Protein AF-A0AAV1EL71-F1 (afdb_monomer_lite)

Foldseek 3Di:
DDPPPPPPPPPDAQDFQALVNLLVLLLVLVVVQDPVLVVCVVVVNQDPVNVVSVVSSLVVVLVRRLVSRLVSQVVVCVVPVHQDLADDLVVLLSRCPQVLVSNVVSNCVSVVHPDDDRPCSVVSSSVSSVSSRVSNNVVSNVVVVPPDDDDDDDDDDD

Organism: Xyrichtys novacula (NCBI:txid13765)

Secondary structure (DSSP, 8-state):
---------------PPPHHHHHHHHHHHHHH--HHHHHHHHTT---HHHHHHHHHHHHHHHHHHHHHHHHHHHHHHHHHT-------HHHHHHHHTTHHHHHHHHHHHHHT--PPP-TTHHHHHHHHHHHHHHHHHHHHHHHHTTS------PPPP-

pLDDT: mean 76.29, std 15.47, range [35.91, 91.94]

Sequence (158 aa):
MSLNSTPQRVEQKFQLASKETLKPVIREVLERLTAQNWNRLETGFIDPETASLVTDLCVTIVEVLAESLYESLSRRFKKRKGSATSVCKEDVHECLGNMGEVITQTVAEIQGVGDIHYLQCEQMTDVMVTAVTEKVNSRLSKTSDTDVTEEHKPLPPI

Radius of gyration: 21.51 Å; chains: 1; bounding box: 81×28×67 Å

Structure (mmCIF, N/CA/C/O backbone):
data_AF-A0AAV1EL71-F1
#
_entry.id   AF-A0AAV1EL71-F1
#
loop_
_atom_site.group_PDB
_atom_site.id
_atom_site.type_symbol
_atom_site.label_atom_id
_atom_site.label_alt_id
_atom_site.label_comp_id
_atom_site.label_asym_id
_atom_site.label_entity_id
_atom_site.label_seq_id
_atom_site.pdbx_PDB_ins_code
_atom_site.Cartn_x
_atom_site.Cartn_y
_atom_site.Cartn_z
_atom_site.occupancy
_atom_site.B_iso_or_equiv
_atom_site.auth_seq_id
_atom_site.auth_comp_id
_atom_site.auth_asym_id
_atom_site.auth_atom_id
_atom_site.pdbx_PDB_model_num
ATOM 1 N N . MET A 1 1 ? 10.760 15.432 -46.519 1.00 41.75 1 MET A N 1
ATOM 2 C CA . MET A 1 1 ? 11.356 14.367 -45.687 1.00 41.75 1 MET A CA 1
ATOM 3 C C . MET A 1 1 ? 11.034 14.697 -44.241 1.00 41.75 1 MET A C 1
ATOM 5 O O . MET A 1 1 ? 11.644 15.606 -43.702 1.00 41.75 1 MET A O 1
ATOM 9 N N . SER A 1 2 ? 10.043 14.030 -43.652 1.00 35.91 2 SER A N 1
ATOM 10 C CA . SER A 1 2 ? 9.694 14.199 -42.237 1.00 35.91 2 SER A CA 1
ATOM 11 C C . SER A 1 2 ? 9.631 12.814 -41.612 1.00 35.91 2 SER A C 1
ATOM 13 O O . SER A 1 2 ? 8.681 12.072 -41.837 1.00 35.91 2 SER A O 1
ATOM 15 N N . LEU A 1 3 ? 10.686 12.446 -40.888 1.00 42.00 3 LEU A N 1
ATOM 16 C CA . LEU A 1 3 ? 10.705 11.271 -40.024 1.00 42.00 3 LEU A CA 1
ATOM 17 C C . LEU A 1 3 ? 10.148 11.702 -38.665 1.00 42.00 3 LEU A C 1
ATOM 19 O O . LEU A 1 3 ? 10.899 12.077 -37.771 1.00 42.00 3 LEU A O 1
ATOM 23 N N . ASN A 1 4 ? 8.822 11.678 -38.523 1.00 39.41 4 ASN A N 1
ATOM 24 C CA . ASN A 1 4 ? 8.193 11.669 -37.204 1.00 39.41 4 ASN A CA 1
ATOM 25 C C . ASN A 1 4 ? 8.316 10.251 -36.644 1.00 39.41 4 ASN A C 1
ATOM 27 O O . ASN A 1 4 ? 7.408 9.433 -36.769 1.00 39.41 4 ASN A O 1
ATOM 31 N N . SER A 1 5 ? 9.468 9.952 -36.052 1.00 39.94 5 SER A N 1
ATOM 32 C CA . SER A 1 5 ? 9.635 8.769 -35.215 1.00 39.94 5 SER A CA 1
ATOM 33 C C . SER A 1 5 ? 9.123 9.102 -33.820 1.00 39.94 5 SER A C 1
ATOM 35 O O . SER A 1 5 ? 9.896 9.425 -32.921 1.00 39.94 5 SER A O 1
ATOM 37 N N . THR A 1 6 ? 7.805 9.058 -33.639 1.00 36.56 6 THR A N 1
ATOM 38 C CA . THR A 1 6 ? 7.215 8.976 -32.303 1.00 36.56 6 THR A CA 1
ATOM 39 C C . THR A 1 6 ? 7.740 7.683 -31.673 1.00 36.56 6 THR A C 1
ATOM 41 O O . THR A 1 6 ? 7.536 6.618 -32.265 1.00 36.56 6 THR A O 1
ATOM 44 N N . PRO A 1 7 ? 8.439 7.707 -30.525 1.00 40.09 7 PRO A N 1
ATOM 45 C CA . PRO A 1 7 ? 8.779 6.468 -29.852 1.00 40.09 7 PRO A CA 1
ATOM 46 C C . PRO A 1 7 ? 7.463 5.797 -29.458 1.00 40.09 7 PRO A C 1
ATOM 48 O O . PRO A 1 7 ? 6.699 6.330 -28.655 1.00 40.09 7 PRO A O 1
ATOM 51 N N . GLN A 1 8 ? 7.171 4.645 -30.067 1.00 36.72 8 GLN A N 1
ATOM 52 C CA . GLN A 1 8 ? 6.112 3.751 -29.618 1.00 36.72 8 GLN A CA 1
ATOM 53 C C . GLN A 1 8 ? 6.430 3.374 -28.170 1.00 36.72 8 GLN A C 1
ATOM 55 O O . GLN A 1 8 ? 7.238 2.480 -27.905 1.00 36.72 8 GLN A O 1
ATOM 60 N N . ARG A 1 9 ? 5.815 4.084 -27.221 1.00 38.75 9 ARG A N 1
ATOM 61 C CA . ARG A 1 9 ? 5.711 3.662 -25.829 1.00 38.75 9 ARG A CA 1
ATOM 62 C C . ARG A 1 9 ? 4.846 2.411 -25.870 1.00 38.75 9 ARG A C 1
ATOM 64 O O . ARG A 1 9 ? 3.626 2.482 -25.896 1.00 38.75 9 ARG A O 1
ATOM 71 N N . VAL A 1 10 ? 5.491 1.260 -26.038 1.00 42.34 10 VAL A N 1
ATOM 72 C CA . VAL A 1 10 ? 4.823 -0.030 -25.930 1.00 42.34 10 VAL A CA 1
ATOM 73 C C . VAL A 1 10 ? 4.246 -0.063 -24.518 1.00 42.34 10 VAL A C 1
ATOM 75 O O . VAL A 1 10 ? 5.024 -0.163 -23.567 1.00 42.34 10 VAL A O 1
ATOM 78 N N . GLU A 1 11 ? 2.923 0.070 -24.398 1.00 40.97 11 GLU A N 1
ATOM 79 C CA . GLU A 1 11 ? 2.146 -0.185 -23.180 1.00 40.97 11 GLU A CA 1
ATOM 80 C C . GLU A 1 11 ? 2.448 -1.620 -22.734 1.00 40.97 11 GLU A C 1
ATOM 82 O O . GLU A 1 11 ? 1.825 -2.598 -23.148 1.00 40.97 11 GLU A O 1
ATOM 87 N N . GLN A 1 12 ? 3.518 -1.782 -21.965 1.00 50.69 12 GLN A N 1
ATOM 88 C CA . GLN A 1 12 ? 3.972 -3.072 -21.476 1.00 50.69 12 GLN A CA 1
ATOM 89 C C . GLN A 1 12 ? 3.584 -3.146 -20.012 1.00 50.69 12 GLN A C 1
ATOM 91 O O . GLN A 1 12 ? 4.287 -2.622 -19.152 1.00 50.69 12 GLN A O 1
ATOM 96 N N . LYS A 1 13 ? 2.438 -3.793 -19.774 1.00 58.47 13 LYS A N 1
ATOM 97 C CA . LYS A 1 13 ? 1.832 -3.983 -18.455 1.00 58.47 13 LYS A CA 1
ATOM 98 C C . LYS A 1 13 ? 2.833 -4.620 -17.490 1.00 58.47 13 LYS A C 1
ATOM 100 O O . LYS A 1 13 ? 3.329 -5.723 -17.736 1.00 58.47 13 LYS A O 1
ATOM 105 N N . PHE A 1 14 ? 3.122 -3.921 -16.401 1.00 65.50 14 PHE A N 1
ATOM 106 C CA . PHE A 1 14 ? 3.871 -4.456 -15.272 1.00 65.50 14 PHE A CA 1
ATOM 107 C C . PHE A 1 14 ? 3.000 -5.467 -14.517 1.00 65.50 14 PHE A C 1
ATOM 109 O O . PHE A 1 14 ? 1.784 -5.302 -14.438 1.00 65.50 14 PHE A O 1
ATOM 116 N N . GLN A 1 15 ? 3.605 -6.533 -13.987 1.00 67.19 15 GLN A N 1
ATOM 117 C CA . GLN A 1 15 ? 2.894 -7.460 -13.105 1.00 67.19 15 GLN A CA 1
ATOM 118 C C . GLN A 1 15 ? 3.062 -6.965 -11.674 1.00 67.19 15 GLN A C 1
ATOM 120 O O . GLN A 1 15 ? 4.051 -7.293 -11.021 1.00 67.19 15 GLN A O 1
ATOM 125 N N . LEU A 1 16 ? 2.127 -6.124 -11.236 1.00 75.06 16 LEU A N 1
ATOM 126 C CA . LEU A 1 16 ? 2.085 -5.638 -9.862 1.00 75.06 16 LEU A CA 1
ATOM 127 C C . LEU A 1 16 ? 1.435 -6.652 -8.917 1.00 75.06 16 LEU A C 1
ATOM 129 O O . LEU A 1 16 ? 0.726 -7.563 -9.356 1.00 75.06 16 LEU A O 1
ATOM 133 N N . ALA A 1 17 ? 1.643 -6.447 -7.613 1.00 76.62 17 ALA A N 1
ATOM 134 C CA . ALA A 1 17 ? 0.974 -7.210 -6.575 1.00 76.62 17 ALA A CA 1
ATOM 135 C C . ALA A 1 17 ? -0.542 -7.123 -6.780 1.00 76.62 17 ALA A C 1
ATOM 137 O O . ALA A 1 17 ? -1.109 -6.045 -6.961 1.00 76.62 17 ALA A O 1
ATOM 138 N N . SER A 1 18 ? -1.182 -8.286 -6.794 1.00 80.56 18 SER A N 1
ATOM 139 C CA . SER A 1 18 ? -2.620 -8.387 -7.004 1.00 80.56 18 SER A CA 1
ATOM 140 C C . SER A 1 18 ? -3.372 -8.231 -5.686 1.00 80.56 18 SER A C 1
ATOM 142 O O . SER A 1 18 ? -2.794 -8.356 -4.604 1.00 80.56 18 SER A O 1
ATOM 144 N N . LYS A 1 19 ? -4.693 -8.070 -5.780 1.00 82.75 19 LYS A N 1
ATOM 145 C CA . LYS A 1 19 ? -5.607 -8.197 -4.641 1.00 82.75 19 LYS A CA 1
ATOM 146 C C . LYS A 1 19 ? -5.310 -9.436 -3.783 1.00 82.75 19 LYS A C 1
ATOM 148 O O . LYS A 1 19 ? -5.211 -9.328 -2.567 1.00 82.75 19 LYS A O 1
ATOM 153 N N . GLU A 1 20 ? -5.091 -10.590 -4.414 1.00 85.56 20 GLU A N 1
ATOM 154 C CA . GLU A 1 20 ? -4.795 -11.853 -3.719 1.00 85.56 20 GLU A CA 1
ATOM 155 C C . GLU A 1 20 ? -3.451 -11.829 -2.983 1.00 85.56 20 GLU A C 1
ATOM 157 O O . GLU A 1 20 ? -3.281 -12.498 -1.967 1.00 85.56 20 GLU A O 1
ATOM 162 N N . THR A 1 21 ? -2.500 -11.026 -3.462 1.00 84.69 21 THR A N 1
ATOM 163 C CA . THR A 1 21 ? -1.200 -10.824 -2.812 1.00 84.69 21 THR A CA 1
ATOM 164 C C . THR A 1 21 ? -1.316 -9.895 -1.603 1.00 84.69 21 THR A C 1
ATOM 166 O O . THR A 1 21 ? -0.658 -10.119 -0.591 1.00 84.69 21 THR A O 1
ATOM 169 N N . LEU A 1 22 ? -2.163 -8.866 -1.690 1.00 86.75 22 LEU A N 1
ATOM 170 C CA . LEU A 1 22 ? -2.355 -7.879 -0.623 1.00 86.75 22 LEU A CA 1
ATOM 171 C C . LEU A 1 22 ? -3.283 -8.376 0.491 1.00 86.75 22 LEU A C 1
ATOM 173 O O . LEU A 1 22 ? -3.105 -8.011 1.649 1.00 86.75 22 LEU A O 1
ATOM 177 N N . LYS A 1 23 ? -4.252 -9.236 0.168 1.00 88.56 23 LYS A N 1
ATOM 178 C CA . LYS A 1 23 ? -5.239 -9.773 1.113 1.00 88.56 23 LYS A CA 1
ATOM 179 C C . LYS A 1 23 ? -4.647 -10.383 2.393 1.00 88.56 23 LYS A C 1
ATOM 181 O O . LYS A 1 23 ? -5.127 -10.006 3.460 1.00 88.56 23 LYS A O 1
ATOM 186 N N . PRO A 1 24 ? -3.649 -11.291 2.352 1.00 89.00 24 PRO A N 1
ATOM 187 C CA . PRO A 1 24 ? -3.074 -11.847 3.579 1.00 89.00 24 PRO A CA 1
ATOM 188 C C . PRO A 1 24 ? -2.360 -10.785 4.426 1.00 89.00 24 PRO A C 1
ATOM 190 O O . PRO A 1 24 ? -2.521 -10.786 5.639 1.00 89.00 24 PRO A O 1
ATOM 193 N N . VAL A 1 25 ? -1.657 -9.844 3.790 1.00 87.31 25 VAL A N 1
ATOM 194 C CA . VAL A 1 25 ? -0.938 -8.747 4.463 1.00 87.31 25 VAL A CA 1
ATOM 195 C C . VAL A 1 25 ? -1.904 -7.810 5.179 1.00 87.31 25 VAL A C 1
ATOM 197 O O . VAL A 1 25 ? -1.721 -7.478 6.347 1.00 87.31 25 VAL A O 1
ATOM 200 N N . ILE A 1 26 ? -2.967 -7.408 4.482 1.00 88.31 26 ILE A N 1
ATOM 201 C CA . ILE A 1 26 ? -4.004 -6.553 5.053 1.00 88.31 26 ILE A CA 1
ATOM 202 C C . ILE A 1 26 ? -4.700 -7.288 6.201 1.00 88.31 26 ILE A C 1
ATOM 204 O O . ILE A 1 26 ? -4.873 -6.716 7.273 1.00 88.31 26 ILE A O 1
ATOM 208 N N . ARG A 1 27 ? -5.051 -8.567 6.015 1.00 90.12 27 ARG A N 1
ATOM 209 C CA . ARG A 1 27 ? -5.701 -9.374 7.054 1.00 90.12 27 ARG A CA 1
ATOM 210 C C . ARG A 1 27 ? -4.860 -9.465 8.325 1.00 90.12 27 ARG A C 1
ATOM 212 O O . ARG A 1 27 ? -5.407 -9.247 9.397 1.00 90.12 27 ARG A O 1
ATOM 219 N N . GLU A 1 28 ? -3.566 -9.742 8.205 1.00 88.12 28 GLU A N 1
ATOM 220 C CA . GLU A 1 28 ? -2.668 -9.878 9.356 1.00 88.12 28 GLU A CA 1
ATOM 221 C C . GLU A 1 28 ? -2.685 -8.629 10.248 1.00 88.12 28 GLU A C 1
ATOM 223 O O . GLU A 1 28 ? -2.781 -8.730 11.471 1.00 88.12 28 GLU A O 1
ATOM 228 N N . VAL A 1 29 ? -2.649 -7.432 9.656 1.00 83.94 29 VAL A N 1
ATOM 229 C CA . VAL A 1 29 ? -2.696 -6.201 10.455 1.00 83.94 29 VAL A CA 1
ATOM 230 C C . VAL A 1 29 ? -4.091 -5.934 11.011 1.00 83.94 29 VAL A C 1
ATOM 232 O O . VAL A 1 29 ? -4.215 -5.513 12.161 1.00 83.94 29 VAL A O 1
ATOM 235 N N . LEU A 1 30 ? -5.146 -6.218 10.241 1.00 85.56 30 LEU A N 1
ATOM 236 C CA . LEU A 1 30 ? -6.520 -6.089 10.731 1.00 85.56 30 LEU A CA 1
ATOM 237 C C . LEU A 1 30 ? -6.784 -7.002 11.941 1.00 85.56 30 LEU A C 1
ATOM 239 O O . LEU A 1 30 ? -7.480 -6.590 12.865 1.00 85.56 30 LEU A O 1
ATOM 243 N N . GLU A 1 31 ? -6.190 -8.198 11.974 1.00 88.19 31 GLU A N 1
ATOM 244 C CA . GLU A 1 31 ? -6.263 -9.136 13.105 1.00 88.19 31 GLU A CA 1
ATOM 245 C C . GLU A 1 31 ? -5.494 -8.644 14.345 1.00 88.19 31 GLU A C 1
ATOM 247 O O . GLU A 1 31 ? -5.849 -8.998 15.470 1.00 88.19 31 GLU A O 1
ATOM 252 N N . ARG A 1 32 ? -4.472 -7.796 14.166 1.00 86.62 32 ARG A N 1
ATOM 253 C CA . ARG A 1 32 ? -3.716 -7.169 15.267 1.00 86.62 32 ARG A CA 1
ATOM 254 C C . ARG A 1 32 ? -4.452 -5.987 15.908 1.00 86.62 32 ARG A C 1
ATOM 256 O O . ARG A 1 32 ? -4.073 -5.570 17.001 1.00 86.62 32 ARG A O 1
ATOM 263 N N . LEU A 1 33 ? -5.478 -5.433 15.258 1.00 85.31 33 LEU A N 1
ATOM 264 C CA . LEU A 1 33 ? -6.246 -4.303 15.783 1.00 85.31 33 LEU A CA 1
ATOM 265 C C . LEU A 1 33 ? -7.297 -4.772 16.796 1.00 85.31 33 LEU A C 1
ATOM 267 O O . LEU A 1 33 ? -8.207 -5.537 16.478 1.00 85.31 33 LEU A O 1
ATOM 271 N N . THR A 1 34 ? -7.216 -4.256 18.023 1.00 86.38 34 THR A N 1
ATOM 272 C CA . THR A 1 34 ? -8.229 -4.514 19.056 1.00 86.38 34 THR A CA 1
ATOM 273 C C . THR A 1 34 ? -9.503 -3.704 18.803 1.00 86.38 34 THR A C 1
ATOM 275 O O . THR A 1 34 ? -9.485 -2.683 18.115 1.00 86.38 34 THR A O 1
ATOM 278 N N . ALA A 1 35 ? -10.619 -4.087 19.436 1.00 85.00 35 ALA A N 1
ATOM 279 C CA . ALA A 1 35 ? -11.858 -3.298 19.407 1.00 85.00 35 ALA A CA 1
ATOM 280 C C . ALA A 1 35 ? -11.647 -1.843 19.876 1.00 85.00 35 ALA A C 1
ATOM 282 O O . ALA A 1 35 ? -12.301 -0.923 19.388 1.00 85.00 35 ALA A O 1
ATOM 283 N N . GLN A 1 36 ? -10.700 -1.624 20.794 1.00 85.44 36 GLN A N 1
ATOM 284 C CA . GLN A 1 36 ? -10.333 -0.290 21.245 1.00 85.44 36 GLN A CA 1
ATOM 285 C C . GLN A 1 36 ? -9.590 0.498 20.156 1.00 85.44 36 GLN A C 1
ATOM 287 O O . GLN A 1 36 ? -9.857 1.688 20.004 1.00 85.44 36 GLN A O 1
ATOM 292 N N . ASN A 1 37 ? -8.699 -0.140 19.387 1.00 87.19 37 ASN A N 1
ATOM 293 C CA . ASN A 1 37 ? -8.050 0.503 18.240 1.00 87.19 37 ASN A CA 1
ATOM 294 C C . ASN A 1 37 ? -9.079 0.860 17.158 1.00 87.19 37 ASN A C 1
ATOM 296 O O . ASN A 1 37 ? -9.036 1.959 16.615 1.00 87.19 37 ASN A O 1
ATOM 300 N N . TRP A 1 38 ? -10.050 -0.019 16.899 1.00 84.88 38 TRP A N 1
ATOM 301 C CA . TRP A 1 38 ? -11.132 0.244 15.945 1.00 84.88 38 TRP A CA 1
ATOM 302 C C . TRP A 1 38 ? -11.993 1.447 16.335 1.00 84.88 38 TRP A C 1
ATOM 304 O O . TRP A 1 38 ? -12.186 2.346 15.523 1.00 84.88 38 TRP A O 1
ATOM 314 N N . ASN A 1 39 ? -12.436 1.514 17.592 1.00 84.56 39 ASN A N 1
ATOM 315 C CA . ASN A 1 39 ? -13.216 2.649 18.099 1.00 84.56 39 ASN A CA 1
ATOM 316 C C . ASN A 1 39 ? -12.432 3.975 17.991 1.00 84.56 39 ASN A C 1
ATOM 318 O O . ASN A 1 39 ? -12.965 5.022 17.628 1.00 84.56 39 ASN A O 1
ATOM 322 N N . ARG A 1 40 ? -11.123 3.927 18.243 1.00 83.88 40 ARG A N 1
ATOM 323 C CA . ARG A 1 40 ? -10.216 5.075 18.103 1.00 83.88 40 ARG A CA 1
ATOM 324 C C . ARG A 1 40 ? -10.087 5.559 16.660 1.00 83.88 40 AR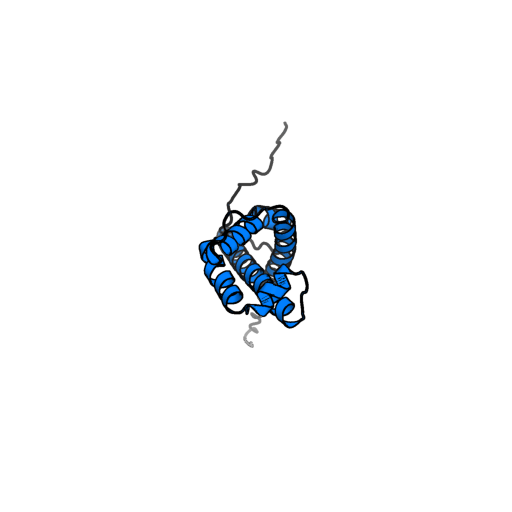G A C 1
ATOM 326 O O . ARG A 1 40 ? -10.174 6.760 16.413 1.00 83.88 40 ARG A O 1
ATOM 333 N N . LEU A 1 41 ? -9.940 4.633 15.712 1.00 82.62 41 LEU A N 1
ATOM 334 C CA . LEU A 1 41 ? -9.937 4.951 14.282 1.00 82.62 41 LEU A CA 1
ATOM 335 C C . LEU A 1 41 ? -11.263 5.590 13.852 1.00 82.62 41 LEU A C 1
ATOM 337 O O . LEU A 1 41 ? -11.252 6.607 13.165 1.00 82.62 41 LEU A O 1
ATOM 341 N N . GLU A 1 42 ? -12.392 5.045 14.307 1.00 82.00 42 GLU A N 1
ATOM 342 C CA . GLU A 1 42 ? -13.733 5.550 13.986 1.00 82.00 42 GLU A CA 1
ATOM 343 C C . GLU A 1 42 ? -13.987 6.958 14.552 1.00 82.00 42 GLU A C 1
ATOM 345 O O . GLU A 1 42 ? -14.587 7.806 13.895 1.00 82.00 42 GLU A O 1
ATOM 350 N N . THR A 1 43 ? -13.481 7.238 15.755 1.00 85.38 43 THR A N 1
ATOM 351 C CA . THR A 1 43 ? -13.613 8.548 16.419 1.00 85.38 43 THR A CA 1
ATOM 352 C C . THR A 1 43 ? -12.568 9.576 15.971 1.00 85.38 43 THR A C 1
ATOM 354 O O . THR A 1 43 ? -12.602 10.721 16.424 1.00 85.38 43 THR A O 1
ATOM 357 N N . GLY A 1 44 ? -11.637 9.194 15.089 1.00 80.06 44 GLY A N 1
ATOM 358 C CA . GLY A 1 44 ? -10.549 10.052 14.612 1.00 80.06 44 GLY A CA 1
ATOM 359 C C . GLY A 1 44 ? -9.457 10.330 15.653 1.00 80.06 44 GLY A C 1
ATOM 360 O O . GLY A 1 44 ? -8.598 11.184 15.426 1.00 80.06 44 GLY A O 1
ATOM 361 N N . PHE A 1 45 ? -9.462 9.629 16.790 1.00 84.62 45 PHE A N 1
ATOM 362 C CA . PHE A 1 45 ? -8.437 9.757 17.824 1.00 84.62 45 PHE A CA 1
ATOM 363 C C . PHE A 1 45 ? -7.366 8.681 17.646 1.00 84.62 45 PHE A C 1
ATOM 365 O O . PHE A 1 45 ? -7.524 7.551 18.098 1.00 84.62 45 PHE A O 1
ATOM 372 N N . ILE A 1 46 ? -6.247 9.033 17.014 1.00 84.38 46 ILE A N 1
ATOM 373 C CA . ILE A 1 46 ? -5.148 8.094 16.769 1.00 84.38 46 ILE A CA 1
ATOM 374 C C . ILE A 1 46 ? -4.096 8.243 17.873 1.00 84.38 46 ILE A C 1
ATOM 376 O O . ILE A 1 46 ? -3.393 9.250 17.944 1.00 84.38 46 ILE A O 1
ATOM 380 N N . ASP A 1 47 ? -3.983 7.239 18.740 1.00 86.62 47 ASP A N 1
ATOM 381 C CA . ASP A 1 47 ? -2.909 7.165 19.732 1.00 86.62 47 ASP A CA 1
ATOM 382 C C . ASP A 1 47 ? -1.636 6.527 19.144 1.00 86.62 47 ASP A C 1
ATOM 384 O O . ASP A 1 47 ? -1.681 5.976 18.043 1.00 86.62 47 ASP A O 1
ATOM 388 N N . PRO A 1 48 ? -0.487 6.578 19.844 1.00 90.50 48 PRO A N 1
ATOM 389 C CA . PRO A 1 48 ? 0.767 6.055 19.305 1.00 90.50 48 PRO A CA 1
ATOM 390 C C . PRO A 1 48 ? 0.722 4.568 18.928 1.00 90.50 48 PRO A C 1
ATOM 392 O O . PRO A 1 48 ? 1.336 4.170 17.942 1.00 90.50 48 PRO A O 1
ATOM 395 N N . GLU A 1 49 ? -0.013 3.748 19.681 1.00 88.25 49 GLU A N 1
ATOM 396 C CA . GLU A 1 49 ? -0.140 2.312 19.413 1.00 88.25 49 GLU A CA 1
ATOM 397 C C . GLU A 1 49 ? -0.952 2.048 18.138 1.00 88.25 49 GLU A C 1
ATOM 399 O O . GLU A 1 49 ? -0.499 1.336 17.241 1.00 88.25 49 GLU A O 1
ATOM 404 N N . THR A 1 50 ? -2.117 2.688 18.008 1.00 86.19 50 THR A N 1
ATOM 405 C CA . THR A 1 50 ? -2.961 2.600 16.809 1.00 86.19 50 THR A CA 1
ATOM 406 C C . THR A 1 50 ? -2.236 3.180 15.594 1.00 86.19 50 THR A C 1
ATOM 408 O O . THR A 1 50 ? -2.263 2.580 14.521 1.00 86.19 50 THR A O 1
ATOM 411 N N . ALA A 1 51 ? -1.529 4.305 15.763 1.00 87.94 51 ALA A N 1
ATOM 412 C CA . ALA A 1 51 ? -0.692 4.894 14.720 1.00 87.94 51 ALA A CA 1
ATOM 413 C C . ALA A 1 51 ? 0.390 3.916 14.252 1.00 87.94 51 ALA A C 1
ATOM 415 O O . ALA A 1 51 ? 0.607 3.788 13.049 1.00 87.94 51 ALA A O 1
ATOM 416 N N . SER A 1 52 ? 1.043 3.208 15.180 1.00 89.06 52 SER A N 1
ATOM 417 C CA . SER A 1 52 ? 2.073 2.219 14.852 1.00 89.06 52 SER A CA 1
ATOM 418 C C . SER A 1 52 ? 1.505 1.074 14.020 1.00 89.06 52 SER A C 1
ATOM 420 O O . SER A 1 52 ? 2.090 0.734 13.000 1.00 89.06 52 SER A O 1
ATOM 422 N N . LEU A 1 53 ? 0.351 0.514 14.397 1.00 86.81 53 LEU A N 1
ATOM 423 C CA . LEU A 1 53 ? -0.270 -0.589 13.653 1.00 86.81 53 LEU A CA 1
ATOM 424 C C . LEU A 1 53 ? -0.690 -0.173 12.236 1.00 86.81 53 LEU A C 1
ATOM 426 O O . LEU A 1 53 ? -0.445 -0.900 11.276 1.00 86.81 53 LEU A O 1
ATOM 430 N N . VAL A 1 54 ? -1.281 1.014 12.083 1.00 85.00 54 VAL A N 1
ATOM 431 C CA . VAL A 1 54 ? -1.641 1.547 10.758 1.00 85.00 54 VAL A CA 1
ATOM 432 C C . VAL A 1 54 ? -0.392 1.852 9.929 1.00 85.00 54 VAL A C 1
ATOM 434 O O . VAL A 1 54 ? -0.361 1.576 8.731 1.00 85.00 54 VAL A O 1
ATOM 437 N N . THR A 1 55 ? 0.658 2.380 10.559 1.00 88.38 55 THR A N 1
ATOM 438 C CA . THR A 1 55 ? 1.937 2.640 9.888 1.00 88.38 55 THR A CA 1
ATOM 439 C C . THR A 1 55 ? 2.579 1.343 9.409 1.00 88.38 55 THR A C 1
ATOM 441 O O . THR A 1 55 ? 3.008 1.289 8.257 1.00 88.38 55 THR A O 1
ATOM 444 N N . ASP A 1 56 ? 2.587 0.294 10.237 1.00 87.94 56 ASP A N 1
ATOM 445 C CA . ASP A 1 56 ? 3.081 -1.035 9.864 1.00 87.94 56 ASP A CA 1
ATOM 446 C C . ASP A 1 56 ? 2.364 -1.536 8.603 1.00 87.94 56 ASP A C 1
ATOM 448 O O . ASP A 1 56 ? 3.027 -1.914 7.640 1.00 87.94 56 ASP A O 1
ATOM 452 N N . LEU A 1 57 ? 1.026 -1.450 8.554 1.00 87.62 57 LEU A N 1
ATOM 453 C CA . LEU A 1 57 ? 0.248 -1.833 7.369 1.00 87.62 57 LEU A CA 1
ATOM 454 C C . LEU A 1 57 ? 0.683 -1.067 6.118 1.00 87.62 57 LEU A C 1
ATOM 456 O O . LEU A 1 57 ? 0.950 -1.672 5.078 1.00 87.62 57 LEU A O 1
ATOM 460 N N . CYS A 1 58 ? 0.763 0.261 6.213 1.00 88.38 58 CYS A N 1
ATOM 461 C CA . CYS A 1 58 ? 1.168 1.111 5.097 1.00 88.38 58 CYS A CA 1
ATOM 462 C C . CYS A 1 58 ? 2.572 0.752 4.597 1.00 88.38 58 CYS A C 1
ATOM 464 O O . CYS A 1 58 ? 2.785 0.631 3.388 1.00 88.38 58 CYS A O 1
ATOM 466 N N . VAL A 1 59 ? 3.520 0.539 5.513 1.00 89.62 59 VAL A N 1
ATOM 467 C CA . VAL A 1 59 ? 4.891 0.143 5.176 1.00 89.62 59 VAL A CA 1
ATOM 468 C C . VAL A 1 59 ? 4.902 -1.222 4.496 1.00 89.62 59 VAL A C 1
ATOM 470 O O . VAL A 1 59 ? 5.491 -1.342 3.423 1.00 89.62 59 VAL A O 1
ATOM 473 N N . THR A 1 60 ? 4.218 -2.229 5.043 1.00 89.50 60 THR A N 1
ATOM 474 C CA . THR A 1 60 ? 4.202 -3.575 4.453 1.00 89.50 60 THR A CA 1
ATOM 475 C C . THR A 1 60 ? 3.571 -3.579 3.060 1.00 89.50 60 THR A C 1
ATOM 477 O O . THR A 1 60 ? 4.106 -4.209 2.148 1.00 89.50 60 THR A O 1
ATOM 480 N N . ILE A 1 61 ? 2.485 -2.831 2.841 1.00 88.94 61 ILE A N 1
ATOM 481 C CA . ILE A 1 61 ? 1.877 -2.697 1.509 1.00 88.94 61 ILE A CA 1
ATOM 482 C C . ILE A 1 61 ? 2.863 -2.055 0.521 1.00 88.94 61 ILE A C 1
ATOM 484 O O . ILE A 1 61 ? 3.044 -2.567 -0.587 1.00 88.94 61 ILE A O 1
ATOM 488 N N . VAL A 1 62 ? 3.519 -0.953 0.905 1.00 91.12 62 VAL A N 1
ATOM 489 C CA . VAL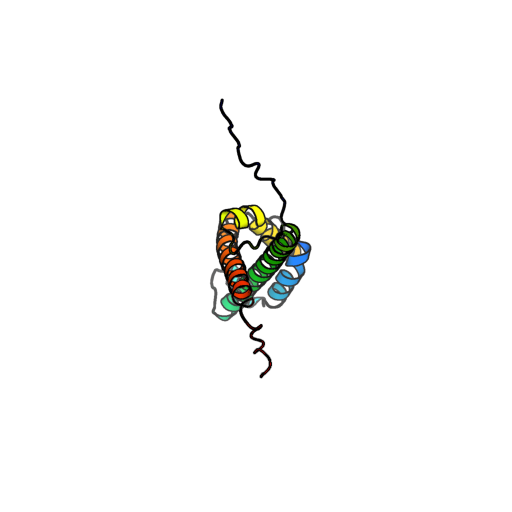 A 1 62 ? 4.531 -0.292 0.060 1.00 91.12 62 VAL A CA 1
ATOM 490 C C . VAL A 1 62 ? 5.672 -1.249 -0.268 1.00 91.12 62 VAL A C 1
ATOM 492 O O . VAL A 1 62 ? 6.137 -1.278 -1.407 1.00 91.12 62 VAL A O 1
ATOM 495 N N . GLU A 1 63 ? 6.116 -2.053 0.695 1.00 90.94 63 GLU A N 1
ATOM 496 C CA . GLU A 1 63 ? 7.176 -3.035 0.481 1.00 90.94 63 GLU A CA 1
ATOM 497 C C . GLU A 1 63 ? 6.774 -4.109 -0.521 1.00 90.94 63 GLU A C 1
ATOM 499 O O . GLU A 1 63 ? 7.526 -4.351 -1.462 1.00 90.94 63 GLU A O 1
ATOM 504 N N . VAL A 1 64 ? 5.576 -4.677 -0.394 1.00 89.62 64 VAL A N 1
ATOM 505 C CA . VAL A 1 64 ? 5.051 -5.677 -1.336 1.00 89.62 64 VAL A CA 1
ATOM 506 C C . VAL A 1 64 ? 4.944 -5.112 -2.754 1.00 89.62 64 VAL A C 1
ATOM 508 O O . VAL A 1 64 ? 5.327 -5.771 -3.725 1.00 89.62 64 VAL A O 1
ATOM 511 N N . LEU A 1 65 ? 4.459 -3.878 -2.895 1.00 89.31 65 LEU A N 1
ATOM 512 C CA . LEU A 1 65 ? 4.323 -3.226 -4.198 1.00 89.31 65 LEU A CA 1
ATOM 513 C C . LEU A 1 65 ? 5.682 -2.890 -4.813 1.00 89.31 65 LEU A C 1
ATOM 515 O O . LEU A 1 65 ? 5.894 -3.129 -6.003 1.00 89.31 65 LEU A O 1
ATOM 519 N N . ALA A 1 66 ? 6.619 -2.388 -4.007 1.00 89.88 66 ALA A N 1
ATOM 520 C CA . ALA A 1 66 ? 7.977 -2.099 -4.446 1.00 89.88 66 ALA A CA 1
ATOM 521 C C . ALA A 1 66 ? 8.741 -3.371 -4.840 1.00 89.88 66 ALA A C 1
ATOM 523 O O . ALA A 1 66 ? 9.439 -3.358 -5.851 1.00 89.88 66 ALA A O 1
ATOM 524 N N . GLU A 1 67 ? 8.592 -4.466 -4.090 1.00 89.25 67 GLU A N 1
ATOM 525 C CA . GLU A 1 67 ? 9.160 -5.785 -4.406 1.00 89.25 67 GLU A CA 1
ATOM 526 C C . GLU A 1 67 ? 8.653 -6.272 -5.767 1.00 89.25 67 GLU A C 1
ATOM 528 O O . GLU A 1 67 ? 9.435 -6.566 -6.671 1.00 89.25 67 GLU A O 1
ATOM 533 N N . SER A 1 68 ? 7.331 -6.271 -5.948 1.00 86.75 68 SER A N 1
ATOM 534 C CA . SER A 1 68 ? 6.679 -6.731 -7.172 1.00 86.75 68 SER A CA 1
ATOM 535 C C . SER A 1 68 ? 7.071 -5.895 -8.396 1.00 86.75 68 SER A C 1
ATOM 537 O O . SER A 1 68 ? 7.339 -6.439 -9.477 1.00 86.75 68 SER A O 1
ATOM 539 N N . LEU A 1 69 ? 7.161 -4.573 -8.230 1.00 86.62 69 LEU A N 1
ATOM 540 C CA . LEU A 1 69 ? 7.594 -3.679 -9.296 1.00 86.62 69 LEU A CA 1
ATOM 541 C C . LEU A 1 69 ? 9.081 -3.863 -9.618 1.00 86.62 69 LEU A C 1
ATOM 543 O O . LEU A 1 69 ? 9.449 -3.966 -10.791 1.00 86.62 69 LEU A O 1
ATOM 547 N N . TYR A 1 70 ? 9.930 -3.960 -8.594 1.00 85.56 70 TYR A N 1
ATOM 548 C CA . TYR A 1 70 ? 11.357 -4.215 -8.757 1.00 85.56 70 TYR A CA 1
ATOM 549 C C . TYR A 1 70 ? 11.604 -5.533 -9.498 1.00 85.56 70 TYR A C 1
ATOM 551 O O . TYR A 1 70 ? 12.323 -5.542 -10.495 1.00 85.56 70 TYR A O 1
ATOM 559 N N . GLU A 1 71 ? 10.951 -6.629 -9.104 1.00 83.75 71 GLU A N 1
ATOM 560 C CA . GLU A 1 71 ? 11.068 -7.908 -9.807 1.00 83.75 71 GLU A CA 1
ATOM 561 C C . GLU A 1 71 ? 10.653 -7.809 -11.279 1.00 83.75 71 GLU A C 1
ATOM 563 O O . GLU A 1 71 ? 11.338 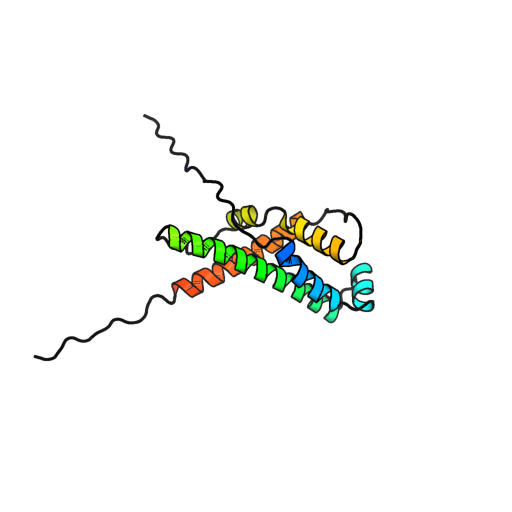-8.340 -12.163 1.00 83.75 71 GLU A O 1
ATOM 568 N N . SER A 1 72 ? 9.544 -7.116 -11.556 1.00 81.62 72 SER A N 1
ATOM 569 C CA . SER A 1 72 ? 9.070 -6.876 -12.920 1.00 81.62 72 SER A CA 1
ATOM 570 C C . SER A 1 72 ? 10.110 -6.119 -13.755 1.00 81.62 72 SER A C 1
ATOM 572 O O . SER A 1 72 ? 10.386 -6.496 -14.900 1.00 81.62 72 SER A O 1
ATOM 574 N N . LEU A 1 73 ? 10.742 -5.096 -13.174 1.00 78.62 73 LEU A N 1
ATOM 575 C CA . LEU A 1 73 ? 11.809 -4.312 -13.800 1.00 78.62 73 LEU A CA 1
ATOM 576 C C . LEU A 1 73 ? 13.082 -5.140 -14.012 1.00 78.62 73 LEU A C 1
ATOM 578 O O . LEU A 1 73 ? 13.598 -5.197 -15.130 1.00 78.62 73 LEU A O 1
ATOM 582 N N . SER A 1 74 ? 13.558 -5.858 -12.993 1.00 75.00 74 SER A N 1
ATOM 583 C CA . SER A 1 74 ? 14.761 -6.694 -13.077 1.00 75.00 74 SER A CA 1
ATOM 584 C C . SER A 1 74 ? 14.630 -7.789 -14.137 1.00 75.00 74 SER A C 1
ATOM 586 O O . SER A 1 74 ? 15.563 -8.022 -14.911 1.00 75.00 74 SER A O 1
ATOM 588 N N . ARG A 1 75 ? 13.463 -8.447 -14.237 1.00 73.62 75 ARG A N 1
ATOM 589 C CA . ARG A 1 75 ? 13.189 -9.423 -15.311 1.00 73.62 75 ARG A CA 1
ATOM 590 C C . ARG A 1 75 ? 13.272 -8.772 -16.694 1.00 73.62 75 ARG A C 1
ATOM 592 O O . ARG A 1 75 ? 13.691 -9.423 -17.652 1.00 73.62 75 ARG A O 1
ATOM 599 N N . ARG A 1 76 ? 12.896 -7.497 -16.817 1.00 72.19 76 ARG A N 1
ATOM 600 C CA . ARG A 1 76 ? 12.952 -6.735 -18.073 1.00 72.19 76 ARG A CA 1
ATOM 601 C C . ARG A 1 76 ? 14.382 -6.332 -18.439 1.00 72.19 76 ARG A C 1
ATOM 603 O O . ARG A 1 76 ? 14.760 -6.502 -19.597 1.00 72.19 76 ARG A O 1
ATOM 610 N N . PHE A 1 77 ? 15.187 -5.882 -17.476 1.00 69.50 77 PHE A N 1
ATOM 611 C CA . PHE A 1 77 ? 16.603 -5.543 -17.691 1.00 69.50 77 PHE A CA 1
ATOM 612 C C . PHE A 1 77 ? 17.415 -6.745 -18.154 1.00 69.50 77 PHE A C 1
ATOM 614 O O . PHE A 1 77 ? 18.103 -6.673 -19.174 1.00 69.50 77 PHE A O 1
ATOM 621 N N . LYS A 1 78 ? 17.214 -7.900 -17.507 1.00 65.19 78 LYS A N 1
ATOM 622 C CA . LYS A 1 78 ? 17.824 -9.168 -17.935 1.00 65.19 78 LYS A CA 1
ATOM 623 C C . LYS A 1 78 ? 17.478 -9.522 -19.387 1.00 65.19 78 LYS A C 1
ATOM 625 O O . LYS A 1 78 ? 18.342 -9.988 -20.122 1.00 65.19 78 LYS A O 1
ATOM 630 N N . LYS A 1 79 ? 16.242 -9.260 -19.832 1.00 62.97 79 LYS A N 1
ATOM 631 C CA . LYS A 1 79 ? 15.804 -9.522 -21.218 1.00 62.97 79 LYS A CA 1
ATOM 632 C C . LYS A 1 79 ? 16.362 -8.529 -22.242 1.00 62.97 79 LYS A C 1
ATOM 634 O O . LYS A 1 79 ? 16.525 -8.902 -23.398 1.00 62.97 79 LYS A O 1
ATOM 639 N N . ARG A 1 80 ? 16.622 -7.277 -21.852 1.00 59.88 80 ARG A N 1
ATOM 640 C CA . ARG A 1 80 ? 17.040 -6.204 -22.774 1.00 59.88 80 ARG A CA 1
ATOM 641 C C . ARG A 1 80 ? 18.552 -5.956 -22.835 1.00 59.88 80 ARG A C 1
ATOM 643 O O . ARG A 1 80 ? 18.954 -5.080 -23.589 1.00 59.88 80 ARG A O 1
ATOM 650 N N . LYS A 1 81 ? 19.381 -6.697 -22.083 1.00 58.72 81 LYS A N 1
ATOM 651 C CA . LYS A 1 81 ? 20.833 -6.428 -21.933 1.00 58.72 81 LYS A CA 1
ATOM 652 C C . LYS A 1 81 ? 21.150 -4.964 -21.569 1.00 58.72 81 LYS A C 1
ATOM 654 O O . LYS A 1 81 ? 22.211 -4.456 -21.907 1.00 58.72 81 LYS A O 1
ATOM 659 N N . GLY A 1 82 ? 20.225 -4.281 -20.903 1.00 57.81 82 GLY A N 1
ATOM 660 C CA . GLY A 1 82 ? 20.405 -2.913 -20.432 1.00 57.81 82 GLY A CA 1
ATOM 661 C C . GLY A 1 82 ? 20.027 -2.836 -18.964 1.00 57.81 82 G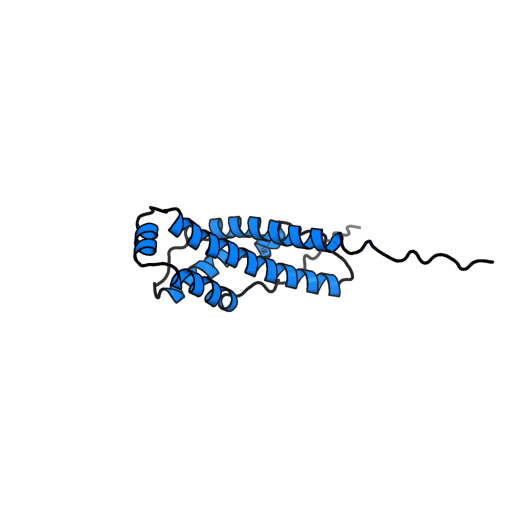LY A C 1
ATOM 662 O O . GLY A 1 82 ? 19.068 -3.491 -18.555 1.00 57.81 82 GLY A O 1
ATOM 663 N N . SER A 1 83 ? 20.763 -2.052 -18.183 1.00 59.00 83 SER A N 1
ATOM 664 C CA . SER A 1 83 ? 20.379 -1.663 -16.829 1.00 59.00 83 SER A CA 1
ATOM 665 C C . SER A 1 83 ? 19.596 -0.352 -16.913 1.00 59.00 83 SER A C 1
ATOM 667 O O . SER A 1 83 ? 20.094 0.617 -17.482 1.00 59.00 83 SER A O 1
ATOM 669 N N . ALA A 1 84 ? 18.367 -0.292 -16.386 1.00 62.44 84 ALA A N 1
ATOM 670 C CA . ALA A 1 84 ? 17.889 1.016 -15.942 1.00 62.44 84 ALA A CA 1
ATOM 671 C C . ALA A 1 84 ? 18.344 1.211 -14.505 1.00 62.44 84 ALA A C 1
ATOM 673 O O . ALA A 1 84 ? 18.228 0.316 -13.668 1.00 62.44 84 ALA A O 1
ATOM 674 N N . THR A 1 85 ? 18.880 2.394 -14.262 1.00 68.75 85 THR A N 1
ATOM 675 C CA . THR A 1 85 ? 19.427 2.819 -12.979 1.00 68.75 85 THR A CA 1
ATOM 676 C C . THR A 1 85 ? 18.377 3.513 -12.113 1.00 68.75 85 THR A C 1
ATOM 678 O O . THR A 1 85 ? 18.616 3.731 -10.930 1.00 68.75 85 THR A O 1
ATOM 681 N N . SER A 1 86 ? 17.207 3.837 -12.676 1.00 79.06 86 SER A N 1
ATOM 682 C CA . SER A 1 86 ? 16.099 4.470 -11.964 1.00 79.06 86 SER A CA 1
ATOM 683 C C . SER A 1 86 ? 14.755 4.298 -12.686 1.00 79.06 86 SER A C 1
ATOM 685 O O . SER A 1 86 ? 14.699 3.937 -13.865 1.00 79.06 86 SER A O 1
ATOM 687 N N . VAL A 1 87 ? 13.673 4.571 -11.957 1.00 83.44 87 VAL A N 1
ATOM 688 C CA . VAL A 1 87 ? 12.300 4.754 -12.444 1.00 83.44 87 VAL A CA 1
ATOM 689 C C . VAL A 1 87 ? 11.759 6.110 -11.993 1.00 83.44 87 VAL A C 1
ATOM 691 O O . VAL A 1 87 ? 12.127 6.603 -10.921 1.00 83.44 87 VAL A O 1
ATOM 694 N N . CYS A 1 88 ? 10.893 6.725 -12.801 1.00 84.38 88 CYS A N 1
ATOM 695 C CA . CYS A 1 88 ? 10.221 7.974 -12.444 1.00 84.38 88 CYS A CA 1
ATOM 696 C C . CYS A 1 88 ? 8.832 7.723 -11.837 1.00 84.38 88 CYS A C 1
ATOM 698 O O . CYS A 1 88 ? 8.286 6.621 -11.929 1.00 84.38 88 CYS A O 1
ATOM 700 N N . LYS A 1 89 ? 8.251 8.756 -11.213 1.00 86.06 89 LYS A N 1
ATOM 701 C CA . LYS A 1 89 ? 6.930 8.655 -10.577 1.00 86.06 89 LYS A CA 1
ATOM 702 C C . LYS A 1 89 ? 5.834 8.342 -11.590 1.00 86.06 89 LYS A C 1
ATOM 704 O O . LYS A 1 89 ? 4.909 7.621 -11.254 1.00 86.06 89 LYS A O 1
ATOM 709 N N . GLU A 1 90 ? 5.949 8.832 -12.821 1.00 83.81 90 GLU A N 1
ATOM 710 C CA . GLU A 1 90 ? 4.972 8.602 -13.888 1.00 83.81 90 GLU A CA 1
ATOM 711 C C . GLU A 1 90 ? 4.919 7.125 -14.286 1.00 83.81 90 GLU A C 1
ATOM 713 O O . GLU A 1 90 ? 3.833 6.568 -14.435 1.00 83.81 90 GLU A O 1
ATOM 718 N N . ASP A 1 91 ? 6.078 6.467 -14.392 1.00 81.06 91 ASP A N 1
ATOM 719 C CA . ASP A 1 91 ? 6.144 5.030 -14.663 1.00 81.06 91 ASP A CA 1
ATOM 720 C C . ASP A 1 91 ? 5.506 4.240 -13.513 1.00 81.06 91 ASP A C 1
ATOM 722 O O . ASP A 1 91 ? 4.723 3.322 -13.743 1.00 81.06 91 ASP A O 1
ATOM 726 N N . VAL A 1 92 ? 5.800 4.618 -12.267 1.00 84.62 92 VAL A N 1
ATOM 727 C CA . VAL A 1 92 ? 5.259 3.969 -11.064 1.00 84.62 92 VAL A CA 1
ATOM 728 C C . VAL A 1 92 ? 3.754 4.220 -10.908 1.00 84.62 92 VAL A C 1
ATOM 730 O O . VAL A 1 92 ? 3.022 3.310 -10.526 1.00 84.62 92 VAL A O 1
ATOM 733 N N . HIS A 1 93 ? 3.269 5.408 -11.257 1.00 86.56 93 HIS A N 1
ATOM 734 C CA . HIS A 1 93 ? 1.849 5.756 -11.273 1.00 86.56 93 HIS A CA 1
ATOM 735 C C . HIS A 1 93 ? 1.082 4.945 -12.320 1.00 86.56 93 HIS A C 1
ATOM 737 O O . HIS A 1 93 ? 0.034 4.382 -12.016 1.00 86.56 93 HIS A O 1
ATOM 743 N N . GLU A 1 94 ? 1.628 4.801 -13.530 1.00 81.69 94 GLU A N 1
ATOM 744 C CA . GLU A 1 94 ? 1.051 3.936 -14.569 1.00 81.69 94 GLU A CA 1
ATOM 745 C C . GLU A 1 94 ? 1.005 2.460 -14.130 1.00 81.69 94 GLU A C 1
ATOM 747 O O . GLU A 1 94 ? 0.081 1.730 -14.486 1.00 81.69 94 GLU A O 1
ATOM 752 N N . CYS A 1 95 ? 1.973 2.026 -13.316 1.00 80.94 95 CYS A N 1
ATOM 753 C CA . CYS A 1 95 ? 2.002 0.683 -12.736 1.00 80.94 95 CYS A CA 1
ATOM 754 C C . CYS A 1 95 ? 0.955 0.474 -11.639 1.00 80.94 95 CYS A C 1
ATOM 756 O O . CYS A 1 95 ? 0.284 -0.557 -11.620 1.00 80.94 95 CYS A O 1
ATOM 758 N N . LEU A 1 96 ? 0.876 1.410 -10.690 1.00 83.56 96 LEU A N 1
ATOM 759 C CA . LEU A 1 96 ? -0.010 1.320 -9.532 1.00 83.56 96 LEU A CA 1
ATOM 760 C C . LEU A 1 96 ? -1.470 1.518 -9.933 1.00 83.56 96 LEU A C 1
ATOM 762 O O . LEU A 1 96 ? -2.328 0.822 -9.395 1.00 83.56 96 LEU A O 1
ATOM 766 N N . GLY A 1 97 ? -1.756 2.397 -10.898 1.00 84.06 97 GLY A N 1
ATOM 767 C CA . GLY A 1 97 ? -3.112 2.653 -11.380 1.00 84.06 97 GLY A CA 1
ATOM 768 C C . GLY A 1 97 ? -4.079 2.877 -10.217 1.00 84.06 97 GLY A C 1
ATOM 769 O O . GLY A 1 97 ? -3.822 3.691 -9.340 1.00 84.06 97 GLY A O 1
ATOM 770 N N . ASN A 1 98 ? -5.145 2.082 -10.146 1.00 82.75 98 ASN A N 1
ATOM 771 C CA . ASN A 1 98 ? -6.153 2.179 -9.087 1.00 82.75 98 ASN A CA 1
ATOM 772 C C . ASN A 1 98 ? -5.792 1.372 -7.823 1.00 82.75 98 ASN A C 1
ATOM 774 O O . ASN A 1 98 ? -6.674 0.804 -7.178 1.00 82.75 98 ASN A O 1
ATOM 778 N N . MET A 1 99 ? -4.514 1.264 -7.444 1.00 86.56 99 MET A N 1
ATOM 779 C CA . MET A 1 99 ? -4.131 0.446 -6.283 1.00 86.56 99 MET A CA 1
ATOM 780 C C . MET A 1 99 ? -4.814 0.912 -4.989 1.00 86.56 99 MET A C 1
ATOM 782 O O . MET A 1 99 ? -5.155 0.087 -4.140 1.00 86.56 99 MET A O 1
ATOM 786 N N . GLY A 1 100 ? -5.097 2.215 -4.872 1.00 85.06 100 GLY A N 1
ATOM 787 C CA . GLY A 1 100 ? -5.889 2.748 -3.770 1.00 85.06 100 GLY A CA 1
ATOM 788 C C . GLY A 1 100 ? -7.292 2.128 -3.664 1.00 85.06 100 GLY A C 1
ATOM 789 O O . GLY A 1 100 ? -7.758 1.794 -2.574 1.00 85.06 100 GLY A O 1
ATOM 790 N N . GLU A 1 101 ? -7.945 1.898 -4.802 1.00 86.06 101 GLU A N 1
ATOM 791 C CA . GLU A 1 101 ? -9.249 1.232 -4.884 1.00 86.06 101 GLU A CA 1
ATOM 792 C C . GLU A 1 101 ? -9.132 -0.253 -4.519 1.00 86.06 101 GLU A C 1
ATOM 794 O O . GLU A 1 101 ? -9.917 -0.763 -3.723 1.00 86.06 101 GLU A O 1
ATOM 799 N N . VAL A 1 102 ? -8.104 -0.941 -5.033 1.00 87.56 102 VAL A N 1
ATOM 800 C CA . VAL A 1 102 ? -7.863 -2.367 -4.755 1.00 87.56 102 VAL A CA 1
ATOM 801 C C . VAL A 1 102 ? -7.682 -2.614 -3.260 1.00 87.56 102 VAL A C 1
ATOM 803 O O . VAL A 1 102 ? -8.272 -3.549 -2.717 1.00 87.56 102 VAL A O 1
ATOM 806 N N . ILE A 1 103 ? -6.894 -1.781 -2.580 1.00 87.75 103 ILE A N 1
ATOM 807 C CA . ILE A 1 103 ? -6.662 -1.895 -1.135 1.00 87.75 103 ILE A CA 1
ATOM 808 C C . ILE A 1 103 ? -7.954 -1.650 -0.369 1.00 87.75 103 ILE A C 1
ATOM 810 O O . ILE A 1 103 ? -8.326 -2.475 0.463 1.00 87.75 103 ILE A O 1
ATOM 814 N N . THR A 1 104 ? -8.669 -0.574 -0.698 1.00 85.62 104 THR A N 1
ATOM 815 C CA . THR A 1 104 ? -9.949 -0.238 -0.063 1.00 85.62 104 THR A CA 1
ATOM 816 C C . THR A 1 104 ? -10.960 -1.376 -0.222 1.00 85.62 104 THR A C 1
ATOM 818 O O . THR A 1 104 ? -11.547 -1.815 0.765 1.00 85.62 104 THR A O 1
ATOM 821 N N . GLN A 1 105 ? -11.092 -1.947 -1.424 1.00 86.38 105 GLN A 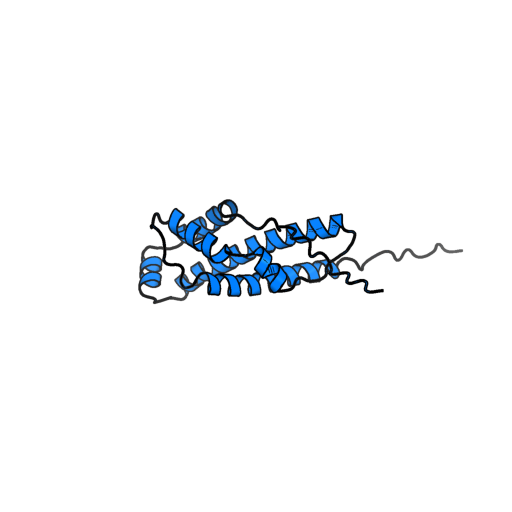N 1
ATOM 822 C CA . GLN A 1 105 ? -11.974 -3.092 -1.670 1.00 86.38 105 GLN A CA 1
ATOM 823 C C . GLN A 1 105 ? -11.525 -4.347 -0.911 1.00 86.38 105 GLN A C 1
ATOM 825 O O . GLN A 1 105 ? -12.351 -5.156 -0.491 1.00 86.38 105 GLN A O 1
ATOM 830 N N . THR A 1 106 ? -10.216 -4.534 -0.743 1.00 88.31 106 THR A N 1
ATOM 831 C CA . THR A 1 106 ? -9.665 -5.668 0.010 1.00 88.31 106 THR A CA 1
ATOM 832 C C . THR A 1 106 ? -9.974 -5.542 1.496 1.00 88.31 106 THR A C 1
ATOM 834 O O . THR A 1 106 ? -10.391 -6.522 2.110 1.00 88.31 106 THR A O 1
ATOM 837 N N . VAL A 1 107 ? -9.825 -4.343 2.066 1.00 85.88 107 VAL A N 1
ATOM 838 C CA . VAL A 1 107 ? -10.214 -4.051 3.453 1.00 85.88 107 VAL A CA 1
ATOM 839 C C . VAL A 1 107 ? -11.716 -4.269 3.635 1.00 85.88 107 VAL A C 1
ATOM 841 O O . VAL A 1 107 ? -12.103 -4.991 4.553 1.00 85.88 107 VAL A O 1
ATOM 844 N N . ALA A 1 108 ? -12.543 -3.734 2.729 1.00 85.25 108 ALA A N 1
ATOM 845 C CA . ALA A 1 108 ? -13.997 -3.885 2.779 1.00 85.25 108 ALA A CA 1
ATOM 846 C C . ALA A 1 108 ? -14.422 -5.362 2.795 1.00 85.25 108 ALA A C 1
ATOM 848 O O . ALA A 1 108 ? -15.189 -5.792 3.657 1.00 85.25 108 ALA A O 1
ATOM 849 N N . GLU A 1 109 ? -13.843 -6.166 1.898 1.00 87.25 109 GLU A N 1
ATOM 850 C CA . GLU A 1 109 ? -14.107 -7.603 1.825 1.00 87.25 109 GLU A CA 1
ATOM 851 C C . GLU A 1 109 ? -13.681 -8.343 3.098 1.00 87.25 109 GLU A C 1
ATOM 853 O O . GLU A 1 109 ? -14.416 -9.208 3.572 1.00 87.25 109 GLU A O 1
ATOM 858 N N . ILE A 1 110 ? -12.510 -8.026 3.664 1.00 86.06 110 ILE A N 1
ATOM 859 C CA . ILE A 1 110 ? -12.035 -8.680 4.894 1.00 86.06 110 ILE A CA 1
ATOM 860 C C . ILE A 1 110 ? -12.951 -8.350 6.074 1.00 86.06 110 ILE A C 1
ATOM 862 O O . ILE A 1 110 ? -13.230 -9.223 6.892 1.00 86.06 110 ILE A O 1
ATOM 866 N N . GLN A 1 111 ? -13.423 -7.109 6.156 1.00 82.62 111 GLN A N 1
ATOM 867 C CA . GLN A 1 111 ? -14.290 -6.655 7.239 1.00 82.62 111 GLN A CA 1
ATOM 868 C C . GLN A 1 111 ? -15.769 -7.015 7.038 1.00 82.62 111 GLN A C 1
ATOM 870 O O . GLN A 1 111 ? -16.565 -6.849 7.959 1.00 82.62 111 GLN A O 1
ATOM 875 N N . GLY A 1 112 ? -16.153 -7.504 5.856 1.00 82.12 112 GLY A N 1
ATOM 876 C CA . GLY A 1 112 ? -17.547 -7.809 5.533 1.00 82.12 112 GLY A CA 1
ATOM 877 C C . GLY A 1 112 ? -18.449 -6.571 5.469 1.00 82.12 112 GLY A C 1
ATOM 878 O O . GLY A 1 112 ? -19.667 -6.699 5.593 1.00 82.12 112 GLY A O 1
ATOM 879 N N . VAL A 1 113 ? -17.869 -5.381 5.293 1.00 78.31 113 VAL A N 1
ATOM 880 C CA . VAL A 1 113 ? -18.610 -4.138 5.040 1.00 78.31 113 VAL A CA 1
ATOM 881 C C . VAL A 1 113 ? -18.810 -3.962 3.534 1.00 78.31 113 VAL A C 1
ATOM 883 O O . VAL A 1 113 ? -17.964 -4.357 2.734 1.00 78.31 113 VAL A O 1
ATOM 886 N N . GLY A 1 114 ? -19.975 -3.427 3.150 1.00 67.38 114 GLY A N 1
ATOM 887 C CA . GLY A 1 114 ? -20.329 -3.153 1.752 1.00 67.38 114 GLY A CA 1
ATOM 888 C C . GLY A 1 114 ? -19.476 -2.045 1.119 1.00 67.38 114 GLY A C 1
ATOM 889 O O . GLY A 1 114 ? -18.451 -1.653 1.670 1.00 67.38 114 GLY A O 1
ATOM 890 N N . ASP A 1 115 ? -19.905 -1.528 -0.035 1.00 64.56 115 ASP A N 1
ATOM 891 C CA . ASP A 1 115 ? -19.136 -0.527 -0.788 1.00 64.56 115 ASP A CA 1
ATOM 892 C C . ASP A 1 115 ? -18.779 0.706 0.063 1.00 64.56 115 ASP A C 1
ATOM 894 O O . ASP A 1 115 ? -19.645 1.396 0.607 1.00 64.56 115 ASP A O 1
ATOM 898 N N . ILE A 1 116 ? -17.476 0.979 0.170 1.00 65.00 116 ILE A N 1
ATOM 899 C CA . ILE A 1 116 ? -16.913 2.117 0.902 1.00 65.00 116 ILE A CA 1
ATOM 900 C C . ILE A 1 116 ? -16.759 3.288 -0.073 1.00 65.00 116 ILE A C 1
ATOM 902 O O . ILE A 1 116 ? -16.181 3.138 -1.145 1.00 65.00 116 ILE A O 1
ATOM 906 N N . HIS A 1 117 ? -17.246 4.477 0.295 1.00 60.84 117 HIS A N 1
ATOM 907 C CA . HIS A 1 117 ? -17.126 5.672 -0.546 1.00 60.84 117 HIS A CA 1
ATOM 908 C C . HIS A 1 117 ? -15.656 6.091 -0.762 1.00 60.84 117 HIS A C 1
ATOM 910 O O . HIS A 1 117 ? -14.904 6.335 0.178 1.00 60.84 117 HIS A O 1
ATOM 916 N N . TYR A 1 118 ? -15.277 6.243 -2.033 1.00 62.56 118 TYR A N 1
ATOM 917 C CA . TYR A 1 118 ? -13.893 6.257 -2.527 1.00 62.56 118 TYR A CA 1
ATOM 918 C C . TYR A 1 118 ? -13.170 7.617 -2.521 1.00 62.56 118 TYR A C 1
ATOM 920 O O . TYR A 1 118 ? -12.143 7.749 -3.188 1.00 62.56 118 TYR A O 1
ATOM 928 N N . LEU A 1 119 ? -13.669 8.638 -1.808 1.00 59.12 119 LEU A N 1
ATOM 929 C CA . LEU A 1 119 ? -13.231 10.037 -1.997 1.00 59.12 119 LEU A CA 1
ATOM 930 C C . LEU A 1 119 ? -11.724 10.297 -1.760 1.00 59.12 119 LEU A C 1
ATOM 932 O O . LEU A 1 119 ? -11.237 11.357 -2.137 1.00 59.12 119 LEU A O 1
ATOM 936 N N . GLN A 1 120 ? -10.985 9.357 -1.158 1.00 67.25 120 GLN A N 1
ATOM 937 C CA . GLN A 1 120 ? -9.557 9.489 -0.833 1.00 67.25 120 GLN A CA 1
ATOM 938 C C . GLN A 1 120 ? -8.650 8.431 -1.500 1.00 67.25 120 GLN A C 1
ATOM 940 O O . GLN A 1 120 ? -7.453 8.384 -1.219 1.00 67.25 120 GLN A O 1
ATOM 945 N N . CYS A 1 121 ? -9.172 7.593 -2.409 1.00 78.81 121 CYS A N 1
ATOM 946 C CA . CYS A 1 121 ? -8.372 6.538 -3.059 1.00 78.81 121 CYS A CA 1
ATOM 947 C C . CYS A 1 121 ? -7.261 7.094 -3.966 1.00 78.81 121 CYS A C 1
ATOM 949 O O . CYS A 1 121 ? -6.189 6.496 -4.072 1.00 78.81 121 CYS A O 1
ATOM 951 N N . GLU A 1 122 ? -7.500 8.242 -4.600 1.00 79.75 122 GLU A N 1
ATOM 952 C CA . GLU A 1 122 ? -6.521 8.918 -5.460 1.00 79.75 122 GLU A CA 1
ATOM 953 C C . GLU A 1 122 ? -5.346 9.463 -4.634 1.00 79.75 122 GLU A C 1
ATOM 955 O O . GLU A 1 122 ? -4.193 9.154 -4.917 1.00 79.75 122 GLU A O 1
ATOM 960 N N . GLN A 1 123 ? -5.635 10.141 -3.517 1.00 82.12 123 GLN A N 1
ATOM 961 C CA . GLN A 1 123 ? -4.611 10.633 -2.587 1.00 82.12 123 GLN A CA 1
ATOM 962 C C . GLN A 1 123 ? -3.768 9.493 -2.004 1.00 82.12 123 GLN A C 1
ATOM 964 O O . GLN A 1 123 ? -2.548 9.615 -1.885 1.00 82.12 123 GLN A O 1
ATOM 969 N N . MET A 1 124 ? -4.405 8.367 -1.665 1.00 83.69 124 MET A N 1
ATOM 970 C CA . MET A 1 124 ? -3.690 7.173 -1.220 1.00 83.69 124 MET A CA 1
ATOM 971 C C . MET A 1 124 ? -2.757 6.653 -2.317 1.00 83.69 124 MET A C 1
ATOM 973 O O . MET A 1 124 ? -1.590 6.375 -2.049 1.00 83.69 124 MET A O 1
ATOM 977 N N . THR A 1 125 ? -3.239 6.586 -3.558 1.00 86.56 125 THR A N 1
ATOM 978 C CA . THR A 1 125 ? -2.435 6.155 -4.708 1.00 86.56 125 THR A CA 1
ATOM 979 C C . THR A 1 125 ? -1.216 7.060 -4.908 1.00 86.56 125 THR A C 1
ATOM 981 O O . THR A 1 125 ? -0.105 6.547 -5.025 1.00 86.56 125 THR A O 1
ATOM 984 N N . ASP A 1 126 ? -1.369 8.382 -4.846 1.00 87.06 126 ASP A N 1
ATOM 985 C CA . ASP A 1 126 ? -0.263 9.340 -5.012 1.00 87.06 126 ASP A CA 1
ATOM 986 C C . ASP A 1 126 ? 0.838 9.195 -3.952 1.00 87.06 126 ASP A C 1
ATOM 988 O O . ASP A 1 126 ? 2.043 9.229 -4.253 1.00 87.06 126 ASP A O 1
ATOM 992 N N . VAL A 1 127 ? 0.438 9.005 -2.691 1.00 87.50 127 VAL A N 1
ATOM 993 C CA . VAL A 1 127 ? 1.378 8.771 -1.585 1.00 87.50 127 VAL A CA 1
ATOM 994 C C . VAL A 1 127 ? 2.152 7.476 -1.824 1.00 87.50 127 VAL A C 1
ATOM 996 O O . VAL A 1 127 ? 3.381 7.447 -1.704 1.00 87.50 127 VAL A O 1
ATOM 999 N N . MET A 1 128 ? 1.454 6.417 -2.231 1.00 89.38 128 MET A N 1
ATOM 1000 C CA . MET A 1 128 ? 2.068 5.127 -2.531 1.00 89.38 128 MET A CA 1
ATOM 1001 C C . MET A 1 128 ? 3.010 5.200 -3.728 1.00 89.38 128 MET A C 1
ATOM 1003 O O . MET A 1 128 ? 4.093 4.628 -3.668 1.00 89.38 128 MET A O 1
ATOM 1007 N N . VAL A 1 129 ? 2.652 5.937 -4.783 1.00 90.62 129 VAL A N 1
ATOM 1008 C CA . VAL A 1 129 ? 3.523 6.172 -5.945 1.00 90.62 129 VAL A CA 1
ATOM 1009 C C . VAL A 1 129 ? 4.846 6.765 -5.499 1.00 90.62 129 VAL A C 1
ATOM 1011 O O . VAL A 1 129 ? 5.906 6.276 -5.892 1.00 90.62 129 VAL A O 1
ATOM 1014 N N . THR A 1 130 ? 4.802 7.787 -4.647 1.00 91.94 130 THR A N 1
ATOM 1015 C CA . THR A 1 130 ? 6.017 8.422 -4.134 1.00 91.94 130 THR A CA 1
ATOM 1016 C C . THR A 1 130 ? 6.862 7.426 -3.337 1.00 91.94 130 THR A C 1
ATOM 1018 O O . THR A 1 130 ? 8.032 7.224 -3.668 1.00 91.94 130 THR A O 1
ATOM 1021 N N . ALA A 1 131 ? 6.261 6.730 -2.369 1.00 91.50 131 ALA A N 1
ATOM 1022 C CA . ALA A 1 131 ? 6.977 5.793 -1.505 1.00 91.50 131 ALA A CA 1
ATOM 1023 C C . ALA A 1 131 ? 7.557 4.585 -2.272 1.00 91.50 131 ALA A C 1
ATOM 1025 O O . ALA A 1 131 ? 8.704 4.188 -2.055 1.00 91.50 131 ALA A O 1
ATOM 1026 N N . VAL A 1 132 ? 6.794 4.018 -3.212 1.00 91.38 132 VAL A N 1
ATOM 1027 C CA . VAL A 1 132 ? 7.234 2.902 -4.064 1.00 91.38 132 VAL A CA 1
ATOM 1028 C C . VAL A 1 132 ? 8.369 3.344 -4.985 1.00 91.38 132 VAL A C 1
ATOM 1030 O O . VAL A 1 132 ? 9.360 2.625 -5.104 1.00 91.38 132 VAL A O 1
ATOM 1033 N N . THR A 1 133 ? 8.275 4.534 -5.590 1.00 91.00 133 THR A N 1
ATOM 1034 C CA . THR A 1 133 ? 9.340 5.088 -6.447 1.00 91.00 133 THR A CA 1
ATOM 1035 C C . THR A 1 133 ? 10.657 5.193 -5.684 1.00 91.00 133 THR A C 1
ATOM 1037 O O . THR A 1 133 ? 11.691 4.710 -6.148 1.00 91.00 133 THR A O 1
ATOM 1040 N N . GLU A 1 134 ? 10.625 5.786 -4.491 1.00 91.62 134 GLU A N 1
ATOM 1041 C CA . GLU A 1 134 ? 11.805 5.947 -3.639 1.00 91.62 134 GLU A CA 1
ATOM 1042 C C . GLU A 1 134 ? 12.405 4.595 -3.238 1.00 91.62 134 GLU A C 1
ATOM 1044 O O . GLU A 1 134 ? 13.619 4.393 -3.345 1.00 91.62 134 GLU A O 1
ATOM 1049 N N . LYS A 1 135 ? 11.562 3.633 -2.843 1.00 91.88 135 LYS A N 1
ATOM 1050 C CA . LYS A 1 135 ? 12.008 2.293 -2.435 1.00 91.88 135 LYS A CA 1
ATOM 1051 C C . LYS A 1 135 ? 12.639 1.524 -3.600 1.00 91.88 135 LYS A C 1
ATOM 1053 O O . LYS A 1 135 ? 13.697 0.920 -3.420 1.00 91.88 135 LYS A O 1
ATOM 1058 N N . VAL A 1 136 ? 12.028 1.556 -4.786 1.00 88.19 136 VAL A N 1
ATOM 1059 C CA . VAL A 1 136 ? 12.556 0.887 -5.988 1.00 88.19 136 VAL A CA 1
ATOM 1060 C C . VAL A 1 136 ? 13.887 1.506 -6.407 1.00 88.19 136 VAL A C 1
ATOM 1062 O O . VAL A 1 136 ? 14.855 0.775 -6.611 1.00 88.19 136 VAL A O 1
ATOM 1065 N N . ASN A 1 137 ? 13.975 2.837 -6.459 1.00 87.25 137 ASN A N 1
ATOM 1066 C CA . ASN A 1 137 ? 15.217 3.530 -6.808 1.00 87.25 137 ASN A CA 1
ATOM 1067 C C . ASN A 1 137 ? 16.332 3.259 -5.793 1.00 87.25 137 ASN A C 1
ATOM 1069 O O . ASN A 1 137 ? 17.459 2.974 -6.188 1.00 87.25 137 ASN A O 1
ATOM 1073 N N . SER A 1 138 ? 16.019 3.234 -4.493 1.00 87.62 138 SER A N 1
ATOM 1074 C CA . SER A 1 138 ? 16.987 2.853 -3.456 1.00 87.62 138 SER A CA 1
ATOM 1075 C C . SER A 1 138 ? 17.561 1.447 -3.681 1.00 87.62 138 SER A C 1
ATOM 1077 O O . SER A 1 138 ? 18.755 1.225 -3.466 1.00 87.62 138 SER A O 1
ATOM 1079 N N . ARG A 1 139 ? 16.739 0.490 -4.136 1.00 85.94 139 ARG A N 1
ATOM 1080 C CA . ARG A 1 139 ? 17.199 -0.867 -4.470 1.00 85.94 139 ARG A CA 1
ATOM 1081 C C . ARG A 1 139 ? 18.068 -0.887 -5.730 1.00 85.94 139 ARG A C 1
ATOM 1083 O O . ARG A 1 139 ? 19.129 -1.504 -5.701 1.00 85.94 139 ARG A O 1
ATOM 1090 N N . LEU A 1 140 ? 17.660 -0.191 -6.794 1.00 82.56 140 LEU A N 1
ATOM 1091 C CA . LEU A 1 140 ? 18.415 -0.121 -8.054 1.00 82.56 140 LEU A CA 1
ATOM 1092 C C . LEU A 1 140 ? 19.808 0.505 -7.872 1.00 82.56 140 LEU A C 1
ATOM 1094 O O . LEU A 1 140 ? 20.789 -0.005 -8.425 1.00 82.56 140 LEU A O 1
ATOM 1098 N N . SER A 1 141 ? 19.921 1.551 -7.046 1.00 80.00 141 SER A N 1
ATOM 1099 C CA . SER A 1 141 ? 21.214 2.164 -6.721 1.00 80.00 141 SER A CA 1
ATOM 1100 C C . SER A 1 141 ? 22.145 1.180 -6.006 1.00 80.00 141 SER A C 1
ATOM 1102 O O . SER A 1 141 ? 23.274 0.986 -6.443 1.00 80.00 141 SER A O 1
ATOM 1104 N N . LYS A 1 142 ? 21.654 0.463 -4.983 1.00 77.38 142 LYS A N 1
ATOM 1105 C CA . LYS A 1 142 ? 22.457 -0.528 -4.234 1.00 77.38 142 LYS A CA 1
ATOM 1106 C C . LYS A 1 142 ? 22.993 -1.664 -5.110 1.00 77.38 142 LYS A C 1
ATOM 1108 O O . LYS A 1 142 ? 24.084 -2.169 -4.859 1.00 77.38 142 LYS A O 1
ATOM 1113 N N . THR A 1 143 ? 22.239 -2.075 -6.130 1.00 63.22 143 THR A N 1
ATOM 1114 C CA . THR A 1 143 ? 22.684 -3.116 -7.070 1.00 63.22 143 THR A CA 1
ATOM 1115 C C . THR A 1 143 ? 23.688 -2.628 -8.109 1.00 63.22 143 THR A C 1
ATOM 1117 O O . THR A 1 143 ? 24.368 -3.450 -8.708 1.00 63.22 143 THR A O 1
ATOM 1120 N N . SER A 1 144 ? 23.788 -1.316 -8.335 1.00 58.09 144 SER A N 1
ATOM 1121 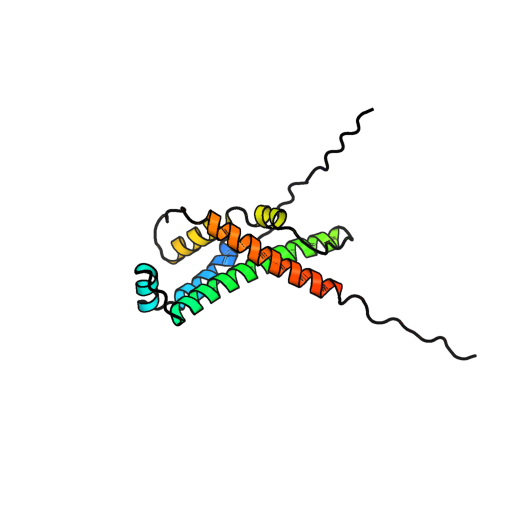C CA . SER A 1 144 ? 24.762 -0.748 -9.278 1.00 58.09 144 SER A CA 1
ATOM 1122 C C . SER A 1 144 ? 26.162 -0.650 -8.659 1.00 58.09 144 SER A C 1
ATOM 1124 O O . SER A 1 144 ? 27.155 -0.798 -9.364 1.00 58.09 144 SER A O 1
ATOM 1126 N N . ASP A 1 145 ? 26.246 -0.475 -7.338 1.00 57.50 145 ASP A N 1
ATOM 1127 C CA . ASP A 1 145 ? 27.519 -0.339 -6.613 1.00 57.50 145 ASP A CA 1
ATOM 1128 C C . ASP A 1 145 ? 28.244 -1.678 -6.376 1.00 57.50 145 ASP A C 1
ATOM 1130 O O . ASP A 1 145 ? 29.409 -1.698 -5.986 1.00 57.50 145 ASP A O 1
ATOM 1134 N N . THR A 1 146 ? 27.579 -2.813 -6.608 1.00 53.91 146 THR A N 1
ATOM 1135 C CA . THR A 1 146 ? 28.127 -4.155 -6.336 1.00 53.91 146 THR A CA 1
ATOM 1136 C C . THR A 1 146 ? 28.861 -4.795 -7.522 1.00 53.91 146 THR A C 1
ATOM 1138 O O . THR A 1 146 ? 29.367 -5.902 -7.373 1.00 53.91 146 THR A O 1
ATOM 1141 N N . ASP A 1 147 ? 28.983 -4.108 -8.665 1.00 47.72 147 ASP A N 1
ATOM 1142 C CA . ASP A 1 147 ? 29.613 -4.639 -9.894 1.00 47.72 147 ASP A CA 1
ATOM 1143 C C . ASP A 1 147 ? 31.054 -4.123 -10.131 1.00 47.72 147 ASP A C 1
ATOM 1145 O O . ASP A 1 147 ? 31.597 -4.218 -11.231 1.00 47.72 147 ASP A O 1
ATOM 1149 N N . VAL A 1 148 ? 31.706 -3.559 -9.103 1.00 48.56 148 VAL A N 1
ATOM 1150 C CA . VAL A 1 148 ? 33.104 -3.089 -9.181 1.00 48.56 148 VAL A CA 1
ATOM 1151 C C . VAL A 1 148 ? 33.930 -3.645 -8.025 1.00 48.56 148 VAL A C 1
ATOM 1153 O O . VAL A 1 148 ? 34.341 -2.916 -7.125 1.00 48.56 148 VAL A O 1
ATOM 1156 N N . THR A 1 149 ? 34.212 -4.948 -8.021 1.00 46.78 149 THR A N 1
ATOM 1157 C CA . THR A 1 149 ? 35.432 -5.448 -7.365 1.00 46.78 149 THR A CA 1
ATOM 1158 C C . THR A 1 149 ? 35.881 -6.795 -7.935 1.00 46.78 149 THR A C 1
ATOM 1160 O O . THR A 1 149 ? 35.109 -7.741 -8.000 1.00 46.78 149 THR A O 1
ATOM 1163 N N . GLU A 1 150 ? 37.172 -6.842 -8.277 1.00 49.75 150 GLU A N 1
ATOM 1164 C CA . GLU A 1 150 ? 38.022 -8.017 -8.531 1.00 49.75 150 GLU A CA 1
ATOM 1165 C C . GLU A 1 150 ? 38.072 -8.639 -9.940 1.00 49.75 150 GLU A C 1
ATOM 1167 O O . GLU A 1 150 ? 37.502 -9.687 -10.213 1.00 49.75 150 GLU A O 1
ATOM 1172 N N . GLU A 1 151 ? 38.981 -8.113 -10.772 1.00 44.09 151 GLU A N 1
ATOM 1173 C CA . GLU A 1 151 ? 40.056 -8.969 -11.300 1.00 44.09 151 GLU A CA 1
ATOM 1174 C C . GLU A 1 151 ? 41.355 -8.152 -11.466 1.00 44.09 151 GLU A C 1
ATOM 1176 O O . GLU A 1 151 ? 41.604 -7.515 -12.488 1.00 44.09 151 GLU A O 1
ATOM 1181 N N . HIS A 1 152 ? 42.201 -8.138 -10.431 1.00 50.53 152 HIS A N 1
ATOM 1182 C CA . HIS A 1 152 ? 43.608 -7.754 -10.569 1.00 50.53 152 HIS A CA 1
ATOM 1183 C C . HIS A 1 152 ? 44.450 -9.010 -10.353 1.00 50.53 152 HIS A C 1
ATOM 1185 O O . HIS A 1 152 ? 44.803 -9.359 -9.228 1.00 50.53 152 HIS A O 1
ATOM 1191 N N . LYS A 1 153 ? 44.727 -9.734 -11.440 1.00 55.69 153 LYS A N 1
ATOM 1192 C CA . LYS A 1 153 ? 45.661 -10.862 -11.425 1.00 55.69 153 LYS A CA 1
ATOM 1193 C C . LYS A 1 153 ? 47.055 -10.334 -11.786 1.00 55.69 153 LYS A C 1
ATOM 1195 O O . LYS A 1 153 ? 47.230 -9.853 -12.906 1.00 55.69 153 LYS A O 1
ATOM 1200 N N . PRO A 1 154 ? 48.039 -10.372 -10.872 1.00 60.69 154 PRO A N 1
ATOM 1201 C CA . PRO A 1 154 ? 49.384 -9.907 -11.175 1.00 60.69 154 PRO A CA 1
ATOM 1202 C C . PRO A 1 154 ? 50.079 -10.875 -12.146 1.00 60.69 154 PRO A C 1
ATOM 1204 O O . PRO A 1 154 ? 49.895 -12.092 -12.077 1.00 60.69 154 PRO A O 1
ATOM 1207 N N . LEU A 1 155 ? 50.862 -10.308 -13.069 1.00 57.81 155 LEU A N 1
ATOM 1208 C CA . LEU A 1 155 ? 51.663 -11.034 -14.061 1.00 57.81 155 LEU A CA 1
ATOM 1209 C C . LEU A 1 155 ? 52.719 -11.935 -13.389 1.00 57.81 155 LEU A C 1
ATOM 1211 O O . LEU A 1 155 ? 53.225 -11.579 -12.321 1.00 57.81 155 LEU A O 1
ATOM 1215 N N . PRO A 1 156 ? 53.088 -13.078 -14.001 1.00 60.28 156 PRO A N 1
ATOM 1216 C CA . PRO A 1 156 ? 54.095 -13.969 -13.438 1.00 60.28 156 PRO A CA 1
ATOM 1217 C C . PRO A 1 156 ? 55.511 -13.373 -13.570 1.00 60.28 156 PRO A C 1
ATOM 1219 O O . PRO A 1 156 ? 55.774 -12.634 -14.524 1.00 60.28 156 PRO A O 1
ATOM 1222 N N . PRO A 1 157 ? 56.424 -13.684 -12.632 1.00 65.12 157 PRO A N 1
ATOM 1223 C CA . PRO A 1 157 ? 57.794 -13.182 -12.663 1.00 65.12 157 PRO A CA 1
ATOM 1224 C C . PRO A 1 157 ? 58.619 -13.848 -13.778 1.00 65.12 157 PRO A C 1
ATOM 1226 O O . PRO A 1 157 ? 58.380 -15.008 -14.120 1.00 65.12 157 PRO A O 1
ATOM 1229 N N . ILE A 1 158 ? 59.566 -13.074 -14.325 1.00 66.00 158 ILE A N 1
ATOM 1230 C CA . ILE A 1 158 ? 60.549 -13.452 -15.361 1.00 66.00 158 ILE A CA 1
ATOM 1231 C C . ILE A 1 158 ? 61.612 -14.380 -14.773 1.00 66.00 158 ILE A C 1
ATOM 1233 O O . ILE A 1 158 ? 62.092 -14.067 -13.659 1.00 66.00 158 ILE A O 1
#